Protein AF-A0A087V0Q8-F1 (afdb_monomer_lite)

pLDDT: mean 92.56, std 6.96, range [56.97, 98.06]

Organism: Stegodyphus mimosarum (NCBI:txid407821)

Sequence (64 aa):
MDPDFTDTEVREAMNKLAKGKAPGLDGLNLEILIELERIVPSALRTIFNKCLDMGHFPTAWKRA

Secondary structure (DSSP, 8-state):
-PPPPPHHHHHHHHHHSPTTPPP-TT---HHHHHHHHHHSTTHHHHHHHHHHHHT---GGGGG-

Foldseek 3Di:
DDDQDDLVNVVVVLVPDDPPDQDDVVRDDSVNVVVCCVVPPCPVSVQVRVCVVVVHDDPVVVVD

Structure (mmCIF, N/CA/C/O backbone):
data_AF-A0A087V0Q8-F1
#
_entry.id   AF-A0A087V0Q8-F1
#
loop_
_atom_site.group_PDB
_atom_site.id
_atom_site.type_symbol
_atom_site.label_atom_id
_atom_site.label_alt_id
_atom_site.label_comp_id
_atom_site.label_asym_id
_atom_site.label_entity_id
_atom_site.label_seq_id
_atom_site.pdbx_PDB_ins_code
_atom_site.Cartn_x
_atom_site.Cartn_y
_atom_site.Cartn_z
_atom_site.occupancy
_atom_site.B_iso_or_equiv
_atom_site.auth_seq_id
_atom_site.auth_comp_id
_atom_site.auth_asym_id
_atom_site.auth_atom_id
_atom_site.pdbx_PDB_model_num
ATOM 1 N N . MET A 1 1 ? 15.317 4.342 -13.647 1.00 76.94 1 MET A N 1
ATOM 2 C CA . MET A 1 1 ? 14.144 3.563 -13.218 1.00 76.94 1 MET A CA 1
ATOM 3 C C . MET A 1 1 ? 14.012 3.816 -11.738 1.00 76.94 1 MET A C 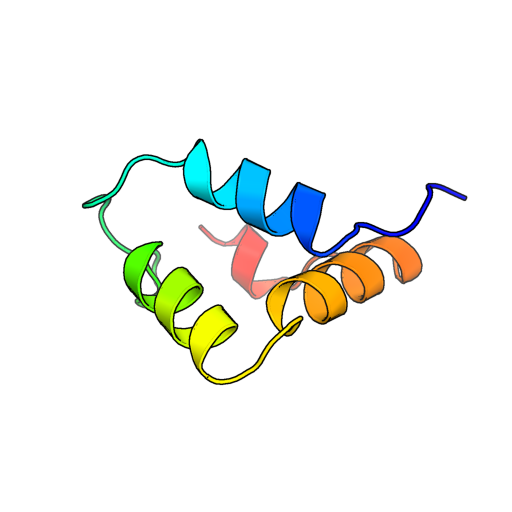1
ATOM 5 O O . MET A 1 1 ? 15.037 3.766 -11.061 1.00 76.94 1 MET A O 1
ATOM 9 N N . ASP A 1 2 ? 12.830 4.206 -11.284 1.00 91.94 2 ASP A N 1
ATOM 10 C CA . ASP A 1 2 ? 12.604 4.471 -9.864 1.00 91.94 2 ASP A CA 1
ATOM 11 C C . ASP A 1 2 ? 12.686 3.156 -9.069 1.00 91.94 2 ASP A C 1
ATOM 13 O O . ASP A 1 2 ? 12.408 2.095 -9.635 1.00 91.94 2 ASP A O 1
ATOM 17 N N . PRO A 1 3 ? 13.128 3.189 -7.801 1.00 95.75 3 PRO A N 1
ATOM 18 C CA . PRO A 1 3 ? 13.212 1.988 -6.982 1.00 95.75 3 PRO A CA 1
ATOM 19 C C . PRO A 1 3 ? 11.821 1.450 -6.630 1.00 95.75 3 PRO A C 1
ATOM 21 O O . PRO A 1 3 ? 10.877 2.215 -6.435 1.00 95.75 3 PRO A O 1
ATOM 24 N N . ASP A 1 4 ? 11.729 0.129 -6.495 1.00 97.69 4 ASP A N 1
ATOM 25 C CA . ASP A 1 4 ? 10.539 -0.567 -6.008 1.00 97.69 4 ASP A CA 1
ATOM 26 C C . ASP A 1 4 ? 10.135 -0.097 -4.605 1.00 97.69 4 ASP A C 1
ATOM 28 O O . ASP A 1 4 ? 10.983 0.074 -3.725 1.00 97.69 4 ASP A O 1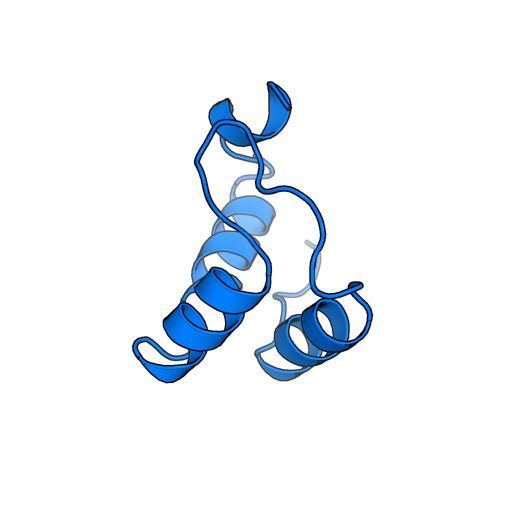
ATOM 32 N N . PHE A 1 5 ? 8.827 0.003 -4.365 1.00 98.06 5 PHE A N 1
ATOM 33 C CA . PHE A 1 5 ? 8.292 0.231 -3.029 1.00 98.06 5 PHE A CA 1
ATOM 34 C C . PHE A 1 5 ? 8.506 -0.995 -2.136 1.00 98.06 5 PHE A C 1
ATOM 36 O O . PHE A 1 5 ? 8.400 -2.149 -2.568 1.00 98.06 5 PHE A O 1
ATOM 43 N N . THR A 1 6 ? 8.730 -0.737 -0.853 1.00 97.75 6 THR A N 1
ATOM 44 C CA . THR A 1 6 ? 8.847 -1.728 0.220 1.00 97.75 6 THR A CA 1
ATOM 45 C C . THR A 1 6 ? 7.538 -1.879 1.001 1.00 97.75 6 THR A C 1
ATOM 47 O O . THR A 1 6 ? 6.689 -0.988 1.017 1.00 97.75 6 THR A O 1
ATOM 50 N N . ASP A 1 7 ? 7.371 -2.994 1.724 1.00 96.19 7 ASP A N 1
ATOM 51 C CA . ASP A 1 7 ? 6.192 -3.183 2.591 1.00 96.19 7 ASP A CA 1
ATOM 52 C C . ASP A 1 7 ? 6.133 -2.122 3.706 1.00 96.19 7 ASP A C 1
ATOM 54 O O . ASP A 1 7 ? 5.054 -1.736 4.158 1.00 96.19 7 ASP A O 1
ATOM 58 N N . THR A 1 8 ? 7.295 -1.633 4.152 1.00 96.31 8 THR A N 1
ATOM 59 C CA . THR A 1 8 ? 7.397 -0.568 5.154 1.00 96.31 8 THR A CA 1
ATOM 60 C C . THR A 1 8 ? 6.858 0.748 4.612 1.00 96.31 8 THR A C 1
ATOM 62 O O . THR A 1 8 ? 6.011 1.350 5.265 1.00 96.31 8 THR A O 1
ATOM 65 N N . GLU A 1 9 ? 7.268 1.163 3.411 1.00 97.44 9 GLU A N 1
ATOM 66 C CA . GLU A 1 9 ? 6.771 2.397 2.789 1.00 97.44 9 GLU A CA 1
ATOM 67 C C . GLU A 1 9 ? 5.258 2.354 2.580 1.00 97.44 9 GLU A C 1
ATOM 69 O O . GLU A 1 9 ? 4.561 3.318 2.897 1.00 97.44 9 GLU A O 1
ATOM 74 N N . VAL A 1 10 ? 4.729 1.215 2.121 1.00 96.81 10 VAL A N 1
ATOM 75 C CA . VAL A 1 10 ? 3.283 1.026 1.952 1.00 96.81 10 VAL A CA 1
ATOM 76 C C . VAL A 1 10 ? 2.554 1.130 3.293 1.00 96.81 10 VAL A C 1
ATOM 78 O O . VAL A 1 10 ? 1.549 1.836 3.401 1.00 96.81 10 VAL A O 1
ATOM 81 N N . ARG A 1 11 ? 3.073 0.492 4.347 1.00 95.25 11 ARG A N 1
ATOM 82 C CA . ARG A 1 11 ? 2.488 0.562 5.694 1.00 95.25 11 ARG A CA 1
ATOM 83 C C . ARG A 1 11 ? 2.531 1.976 6.270 1.00 95.25 11 ARG A C 1
ATOM 85 O O . ARG A 1 11 ? 1.545 2.439 6.838 1.00 95.25 11 ARG A O 1
ATOM 92 N N . GLU A 1 12 ? 3.653 2.671 6.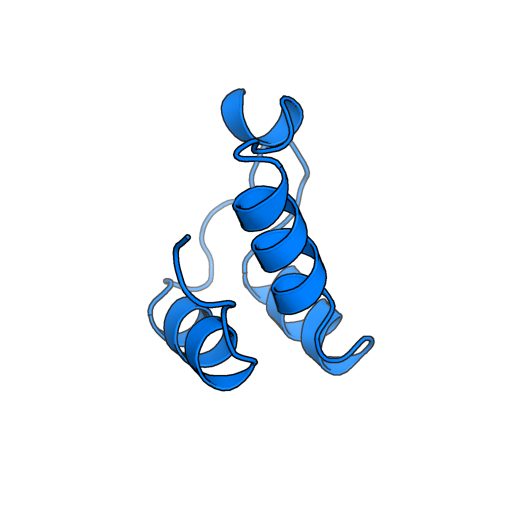127 1.00 96.25 12 GLU A N 1
ATOM 93 C CA . GLU A 1 12 ? 3.798 4.054 6.577 1.00 96.25 12 GLU A CA 1
ATOM 94 C C . GLU A 1 12 ? 2.869 5.001 5.819 1.00 96.25 12 GLU A C 1
ATOM 96 O O . GLU A 1 12 ? 2.275 5.889 6.432 1.00 96.25 12 GLU A O 1
ATOM 101 N N . ALA A 1 13 ? 2.702 4.803 4.509 1.00 95.69 13 ALA A N 1
ATOM 102 C CA . ALA A 1 13 ? 1.754 5.562 3.706 1.00 95.69 13 ALA A CA 1
ATOM 103 C C . ALA A 1 13 ? 0.316 5.345 4.194 1.00 95.69 13 ALA A C 1
ATOM 105 O O . ALA A 1 13 ? -0.392 6.320 4.439 1.00 95.69 13 ALA A O 1
ATOM 106 N N . MET A 1 14 ? -0.092 4.092 4.431 1.00 94.25 14 MET A N 1
ATOM 107 C CA . MET A 1 14 ? -1.416 3.785 4.986 1.00 94.25 14 MET A CA 1
ATOM 108 C C . MET A 1 14 ? -1.640 4.424 6.361 1.00 94.25 14 MET A C 1
ATOM 110 O O . MET A 1 14 ? -2.710 4.969 6.615 1.00 94.25 14 MET A O 1
ATOM 114 N N . ASN A 1 15 ? -0.631 4.422 7.234 1.00 93.25 15 ASN A N 1
ATOM 115 C CA . ASN A 1 15 ? -0.731 5.019 8.570 1.00 93.25 15 ASN A CA 1
ATOM 116 C C . ASN A 1 15 ? -0.898 6.547 8.555 1.00 93.25 15 ASN A C 1
ATOM 118 O O . ASN A 1 15 ? -1.396 7.114 9.526 1.00 93.25 15 ASN A O 1
ATOM 122 N N . LYS A 1 16 ? -0.489 7.222 7.473 1.00 95.88 16 LYS A N 1
ATOM 123 C CA . LYS A 1 16 ? -0.676 8.671 7.292 1.00 95.88 16 LYS A CA 1
ATOM 124 C C . LYS A 1 16 ? -2.085 9.028 6.804 1.00 95.88 16 LYS A C 1
ATOM 126 O O . LYS A 1 16 ? -2.459 10.200 6.850 1.00 95.88 16 LYS A O 1
ATOM 131 N N . LEU A 1 17 ? -2.863 8.055 6.329 1.00 93.94 17 LEU A N 1
ATOM 132 C CA . LEU A 1 17 ? -4.217 8.280 5.829 1.00 93.94 17 LEU A CA 1
ATOM 133 C C . LEU A 1 17 ? -5.231 8.345 6.979 1.00 93.94 17 LEU A C 1
ATOM 135 O O . LEU A 1 17 ? -5.169 7.595 7.953 1.00 93.94 17 LEU A O 1
ATOM 139 N N . ALA A 1 18 ? -6.201 9.251 6.854 1.00 92.38 18 ALA A N 1
ATOM 140 C CA . ALA A 1 18 ? -7.282 9.376 7.823 1.00 92.38 18 ALA A CA 1
ATOM 141 C C . ALA A 1 18 ? -8.287 8.222 7.676 1.00 92.38 18 ALA A C 1
ATOM 143 O O . ALA A 1 18 ? -8.786 7.958 6.582 1.00 92.38 18 ALA A O 1
ATOM 144 N N . LYS A 1 19 ? -8.619 7.584 8.800 1.00 92.44 19 LYS A N 1
ATOM 145 C CA . LYS A 1 19 ? -9.672 6.564 8.906 1.00 92.44 19 LYS A CA 1
ATOM 146 C C . LYS A 1 19 ? -11.072 7.175 8.819 1.00 92.44 19 LYS A C 1
ATOM 148 O O . LYS A 1 19 ? -11.240 8.381 9.017 1.00 92.44 19 LYS A O 1
ATOM 153 N N . GLY A 1 20 ? -12.076 6.343 8.540 1.00 90.75 20 GLY A N 1
ATOM 154 C CA . GLY A 1 20 ? -13.485 6.752 8.505 1.00 90.75 20 GLY A CA 1
ATOM 155 C C . GLY A 1 20 ? -13.848 7.708 7.363 1.00 90.75 20 GLY A C 1
ATOM 156 O O . GLY A 1 20 ? -14.886 8.367 7.415 1.00 90.75 20 GLY A O 1
ATOM 157 N N . LYS A 1 21 ? -12.997 7.819 6.335 1.00 91.00 21 LYS A N 1
ATOM 158 C CA . LYS A 1 21 ? -13.348 8.517 5.095 1.00 91.00 21 LYS A CA 1
ATOM 159 C C . LYS A 1 21 ? -14.377 7.694 4.321 1.00 91.00 21 LYS A C 1
ATOM 161 O O . LYS A 1 21 ? -14.361 6.466 4.375 1.00 91.00 21 LYS A O 1
ATOM 166 N N . ALA A 1 22 ? -15.269 8.386 3.613 1.00 90.31 22 ALA A N 1
ATOM 167 C CA . ALA A 1 22 ? -16.213 7.725 2.722 1.00 90.31 22 ALA A CA 1
ATOM 168 C C . ALA A 1 22 ? -15.438 6.890 1.682 1.00 90.31 22 ALA A C 1
ATOM 170 O O . ALA A 1 22 ? -14.419 7.377 1.179 1.00 90.31 22 ALA A O 1
ATOM 171 N N . PRO A 1 23 ? -15.875 5.653 1.389 1.00 89.81 23 PRO A N 1
ATOM 172 C CA . PRO A 1 23 ? -15.233 4.825 0.377 1.00 89.81 23 PRO A CA 1
ATOM 173 C C . PRO A 1 23 ? -15.357 5.460 -1.012 1.00 89.81 23 PRO A C 1
ATOM 175 O O . PRO A 1 23 ? -16.253 6.273 -1.261 1.00 89.81 23 PRO A O 1
ATOM 178 N N . GLY A 1 24 ? -14.475 5.054 -1.926 1.00 83.94 24 GLY A N 1
ATOM 179 C CA . GLY A 1 24 ? -14.624 5.373 -3.344 1.00 83.94 24 GLY A CA 1
ATOM 180 C C . GLY A 1 24 ? -15.867 4.716 -3.957 1.00 83.94 24 GLY A C 1
ATOM 181 O O . GLY A 1 24 ? -16.588 3.955 -3.308 1.00 83.94 24 GLY A O 1
ATOM 182 N N . LEU A 1 25 ? -16.103 4.963 -5.251 1.00 85.94 25 LEU A N 1
ATOM 183 C CA . LEU A 1 25 ? -17.178 4.301 -6.012 1.00 85.94 25 LEU A CA 1
ATOM 184 C C . LEU A 1 25 ? -17.033 2.768 -6.058 1.00 85.94 25 LEU A C 1
ATOM 186 O O . LEU A 1 25 ? -17.996 2.066 -6.349 1.00 85.94 25 LEU A O 1
ATOM 190 N N . ASP A 1 26 ? -15.834 2.260 -5.774 1.00 86.19 26 ASP A N 1
ATOM 191 C CA . ASP A 1 26 ? -15.513 0.838 -5.659 1.00 86.19 26 ASP A CA 1
ATOM 192 C C . ASP A 1 26 ? -15.870 0.229 -4.290 1.00 86.19 26 ASP A C 1
ATOM 194 O O . ASP A 1 26 ? -15.769 -0.984 -4.115 1.00 86.19 26 ASP A O 1
ATOM 198 N N . GLY A 1 27 ? -16.299 1.044 -3.321 1.00 90.19 27 GLY A N 1
ATOM 199 C CA . GLY A 1 27 ? -16.628 0.596 -1.969 1.00 90.19 27 GLY A CA 1
ATOM 200 C C .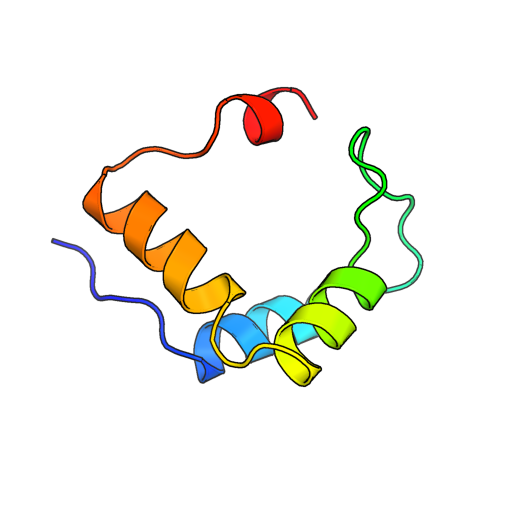 GLY A 1 27 ? -15.411 0.306 -1.085 1.00 90.19 27 GLY A C 1
ATOM 201 O O . GLY A 1 27 ? -15.593 -0.122 0.055 1.0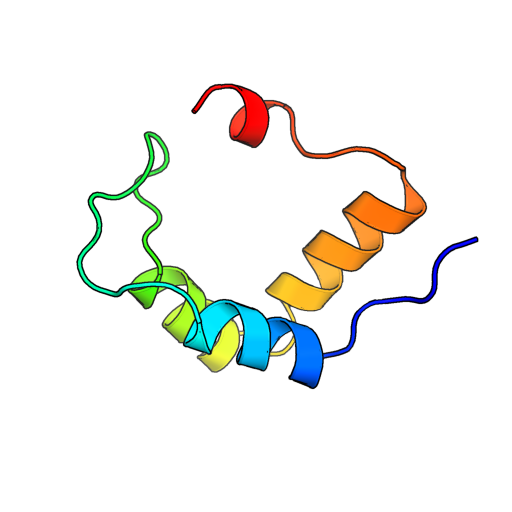0 90.19 27 GLY A O 1
ATOM 202 N N . LEU A 1 28 ? -14.184 0.544 -1.563 1.00 90.62 28 LEU A N 1
ATOM 203 C CA . LEU A 1 28 ? -12.969 0.304 -0.791 1.00 90.62 28 LEU A CA 1
ATOM 204 C C . LEU A 1 28 ? -12.654 1.519 0.091 1.00 90.62 28 LEU A C 1
ATOM 206 O O . LEU A 1 28 ? -12.577 2.656 -0.376 1.00 90.62 28 LEU A O 1
ATOM 210 N N . ASN A 1 29 ? -12.454 1.273 1.385 1.00 93.75 29 ASN A N 1
ATOM 211 C CA . ASN A 1 29 ? -11.937 2.249 2.342 1.00 93.75 29 ASN A CA 1
ATOM 212 C C . ASN A 1 29 ? -10.603 1.771 2.936 1.00 93.75 29 ASN A C 1
ATOM 214 O O . ASN A 1 29 ? -10.160 0.644 2.700 1.00 93.75 29 ASN A O 1
ATOM 218 N N . LEU A 1 30 ? -9.952 2.642 3.709 1.00 95.12 30 LEU A N 1
ATOM 219 C CA . LEU A 1 30 ? -8.649 2.357 4.310 1.00 95.12 30 LEU A CA 1
ATOM 220 C C . LEU A 1 30 ? -8.684 1.109 5.203 1.00 95.12 30 LEU A C 1
ATOM 222 O O . LEU A 1 30 ? -7.738 0.330 5.212 1.00 95.12 30 LEU A O 1
ATOM 226 N N . GLU A 1 31 ? -9.772 0.902 5.935 1.00 95.69 31 GLU A N 1
ATOM 227 C CA . GLU A 1 31 ? -9.962 -0.237 6.827 1.00 95.69 31 GLU A CA 1
ATOM 228 C C . GLU A 1 31 ? -9.978 -1.566 6.057 1.00 95.69 31 GLU A C 1
ATOM 230 O O . GLU A 1 31 ? -9.322 -2.518 6.476 1.00 95.69 31 GLU A O 1
ATOM 235 N N . ILE A 1 32 ? -10.638 -1.616 4.895 1.00 95.19 32 ILE A N 1
ATOM 236 C CA . ILE A 1 32 ? -10.610 -2.787 4.006 1.00 95.19 32 ILE A CA 1
ATOM 237 C C . ILE A 1 32 ? -9.192 -3.039 3.484 1.00 95.19 32 ILE A C 1
ATOM 239 O O . ILE A 1 32 ? -8.759 -4.188 3.443 1.00 95.19 32 ILE A O 1
ATOM 243 N N . LEU A 1 33 ? -8.449 -1.991 3.112 1.00 94.94 33 LEU A N 1
ATOM 244 C CA . LEU A 1 33 ? -7.068 -2.134 2.633 1.00 94.94 33 LEU A CA 1
ATOM 245 C C . LEU A 1 33 ? -6.123 -2.650 3.731 1.00 94.94 33 LEU A C 1
ATOM 247 O O . LEU A 1 33 ? -5.262 -3.484 3.458 1.00 94.94 33 LEU A O 1
ATOM 251 N N . ILE A 1 34 ? -6.315 -2.209 4.978 1.00 95.06 34 ILE A N 1
ATOM 252 C CA . ILE A 1 34 ? -5.569 -2.714 6.139 1.00 95.06 34 ILE A CA 1
ATOM 253 C C . ILE A 1 34 ? -5.861 -4.204 6.363 1.00 95.06 34 ILE A C 1
ATOM 255 O O . ILE A 1 34 ? -4.933 -4.989 6.563 1.00 95.06 34 ILE A O 1
ATOM 259 N N . GLU A 1 35 ? -7.131 -4.612 6.307 1.00 96.06 35 GLU A N 1
ATOM 260 C CA . GLU A 1 35 ? -7.510 -6.022 6.453 1.00 96.06 35 GLU A CA 1
ATOM 261 C C . GLU A 1 35 ? -7.012 -6.884 5.288 1.00 96.06 35 GLU A C 1
ATOM 263 O O . GLU A 1 35 ? -6.552 -8.005 5.511 1.00 96.06 35 GLU A O 1
ATOM 268 N N . LEU A 1 36 ? -7.031 -6.357 4.060 1.00 95.56 36 LEU A N 1
ATOM 269 C CA . LEU A 1 36 ? -6.449 -7.021 2.896 1.00 95.56 36 LEU A CA 1
ATOM 270 C C . LEU A 1 36 ? -4.968 -7.316 3.125 1.00 95.56 36 LEU A C 1
ATOM 272 O O . LEU A 1 36 ? -4.555 -8.456 2.955 1.00 95.56 36 LEU A O 1
ATOM 276 N N . GLU A 1 37 ? -4.186 -6.325 3.547 1.00 94.38 37 GLU A N 1
ATOM 277 C CA . GLU A 1 37 ? -2.748 -6.489 3.778 1.00 94.38 37 GLU A CA 1
ATOM 278 C C . GLU A 1 37 ? -2.454 -7.448 4.950 1.00 94.38 37 GLU A C 1
ATOM 280 O O . GLU A 1 37 ? -1.426 -8.124 4.972 1.00 94.38 37 GLU A O 1
ATOM 285 N N . ARG A 1 38 ? -3.379 -7.566 5.915 1.00 94.50 38 ARG A N 1
ATOM 286 C CA . ARG A 1 38 ? -3.301 -8.558 7.000 1.00 94.50 38 ARG A CA 1
ATOM 287 C C . ARG A 1 38 ? -3.553 -9.987 6.507 1.00 94.50 38 ARG A C 1
ATOM 289 O O . ARG A 1 38 ? -2.924 -10.915 7.011 1.00 94.50 38 ARG A O 1
ATOM 296 N N . ILE A 1 39 ? -4.495 -10.177 5.581 1.00 97.25 39 ILE A N 1
ATOM 297 C CA . ILE A 1 39 ? -4.882 -11.499 5.050 1.00 97.25 39 ILE A CA 1
ATOM 298 C C . ILE A 1 39 ? -3.933 -11.944 3.932 1.00 97.25 39 ILE A C 1
ATOM 300 O O . ILE A 1 39 ? -3.583 -13.120 3.845 1.00 97.25 39 ILE A O 1
ATOM 304 N N . VAL A 1 40 ? -3.514 -11.005 3.086 1.00 96.75 40 VAL A N 1
ATOM 305 C CA . VAL A 1 40 ? -2.638 -11.211 1.932 1.00 96.75 40 VAL A CA 1
ATOM 306 C C . VAL A 1 40 ? -1.467 -10.228 2.031 1.00 96.75 40 VAL A C 1
ATOM 308 O O . VAL A 1 40 ? -1.523 -9.137 1.457 1.00 96.75 40 VAL A O 1
ATOM 311 N N . PRO A 1 41 ? -0.399 -10.594 2.760 1.00 94.25 41 PRO A N 1
ATOM 312 C CA . PRO A 1 41 ? 0.773 -9.742 2.898 1.00 94.25 41 PRO A CA 1
ATOM 313 C C . PRO A 1 41 ? 1.372 -9.357 1.543 1.00 94.25 41 PRO A C 1
ATOM 315 O O . PRO A 1 41 ? 1.437 -10.175 0.622 1.00 94.25 41 PRO A O 1
ATOM 318 N N . SER A 1 42 ? 1.833 -8.114 1.443 1.00 96.12 42 SER A N 1
ATOM 319 C CA . SER A 1 42 ? 2.422 -7.490 0.258 1.00 96.12 42 SER A CA 1
ATOM 320 C C . SER A 1 42 ? 1.478 -7.301 -0.932 1.00 96.12 42 SER A C 1
ATOM 322 O O . SER A 1 42 ? 1.951 -6.913 -2.004 1.00 96.12 42 SER A O 1
ATOM 324 N N . ALA A 1 43 ? 0.167 -7.529 -0.789 1.00 97.00 43 ALA A N 1
ATOM 325 C CA . ALA A 1 43 ? -0.786 -7.359 -1.886 1.00 97.00 43 ALA A CA 1
ATOM 326 C C . ALA A 1 43 ? -0.707 -5.947 -2.482 1.00 97.00 43 ALA A C 1
ATOM 328 O O . ALA A 1 43 ? -0.577 -5.784 -3.700 1.00 97.00 43 ALA A O 1
ATOM 329 N N . LEU A 1 44 ? -0.718 -4.927 -1.621 1.00 96.69 44 LEU A N 1
ATOM 330 C CA . LEU A 1 44 ? -0.660 -3.535 -2.058 1.00 96.69 44 LEU A CA 1
ATOM 331 C C . LEU A 1 44 ? 0.703 -3.188 -2.661 1.00 96.69 44 LEU A C 1
ATOM 333 O O . LEU A 1 44 ? 0.749 -2.609 -3.747 1.00 96.69 44 LEU A O 1
ATOM 337 N N . ARG A 1 45 ? 1.809 -3.623 -2.036 1.00 97.88 45 ARG A N 1
ATOM 338 C CA . ARG A 1 45 ? 3.166 -3.443 -2.587 1.00 97.88 45 ARG A CA 1
ATOM 339 C C . ARG A 1 45 ? 3.271 -4.019 -3.996 1.00 97.88 45 ARG A C 1
ATOM 341 O O . ARG A 1 45 ? 3.759 -3.351 -4.901 1.00 97.88 45 ARG A O 1
ATOM 348 N N . THR A 1 46 ? 2.787 -5.242 -4.207 1.00 98.00 46 THR A N 1
ATOM 349 C CA . THR A 1 46 ? 2.832 -5.895 -5.519 1.00 98.00 46 THR A CA 1
ATOM 350 C C . THR A 1 46 ? 2.030 -5.128 -6.568 1.00 98.00 46 THR A C 1
ATOM 352 O O . THR A 1 46 ? 2.490 -5.000 -7.702 1.00 98.00 46 THR A O 1
ATOM 355 N N . ILE A 1 47 ? 0.851 -4.605 -6.221 1.00 96.38 47 ILE A N 1
ATOM 356 C CA . ILE A 1 47 ? 0.052 -3.795 -7.151 1.00 96.38 47 ILE A CA 1
ATOM 357 C C . ILE A 1 47 ? 0.778 -2.486 -7.482 1.00 96.38 47 ILE A C 1
ATOM 359 O O . ILE A 1 47 ? 0.860 -2.117 -8.655 1.00 96.38 47 ILE A O 1
ATOM 363 N N . PHE A 1 48 ? 1.334 -1.802 -6.482 1.00 96.62 48 PHE A N 1
ATOM 364 C CA . PHE A 1 48 ? 2.021 -0.528 -6.684 1.00 96.62 48 PHE A CA 1
ATOM 365 C C . PHE A 1 48 ? 3.312 -0.675 -7.492 1.00 96.62 48 PHE A C 1
ATOM 367 O O . PHE A 1 48 ? 3.502 0.093 -8.433 1.00 96.62 48 PHE A O 1
ATOM 374 N N . ASN A 1 49 ? 4.138 -1.693 -7.229 1.00 97.75 49 ASN A N 1
ATOM 375 C CA . ASN A 1 49 ? 5.352 -1.937 -8.022 1.00 97.75 49 ASN A CA 1
ATOM 376 C C . ASN A 1 49 ? 5.015 -2.323 -9.465 1.00 97.75 49 ASN A C 1
ATOM 378 O O . ASN A 1 49 ? 5.689 -1.880 -10.386 1.00 97.75 49 ASN A O 1
ATOM 382 N N . LYS A 1 50 ? 3.917 -3.056 -9.702 1.00 96.94 50 LYS A N 1
ATOM 383 C CA . LYS A 1 50 ? 3.428 -3.285 -11.071 1.00 96.94 50 LYS A CA 1
ATOM 384 C C . LYS A 1 50 ? 3.022 -1.984 -11.761 1.00 96.94 50 LYS A C 1
ATOM 386 O O . LYS A 1 50 ? 3.317 -1.807 -12.937 1.00 96.94 50 LYS A O 1
ATOM 391 N N . CYS A 1 51 ? 2.346 -1.076 -11.056 1.00 96.69 51 CYS A N 1
ATOM 392 C CA . CYS A 1 51 ? 2.003 0.231 -11.621 1.00 96.69 51 CYS A CA 1
ATOM 393 C C . CYS A 1 51 ? 3.258 1.052 -11.951 1.00 96.69 51 CYS A C 1
ATOM 395 O O . CYS A 1 51 ? 3.280 1.720 -12.984 1.00 96.69 51 CYS A O 1
ATOM 397 N N . LEU A 1 52 ? 4.283 0.984 -11.094 1.00 96.62 52 LEU A N 1
ATOM 398 C CA . LEU A 1 52 ? 5.565 1.662 -11.279 1.00 96.62 52 LEU A CA 1
ATOM 399 C C . LEU A 1 52 ? 6.316 1.123 -12.502 1.00 96.62 52 LEU A C 1
ATOM 401 O O . LEU A 1 52 ? 6.679 1.902 -13.378 1.00 96.62 52 LEU A O 1
ATOM 405 N N . ASP A 1 53 ? 6.468 -0.198 -12.597 1.00 96.50 53 ASP A N 1
ATOM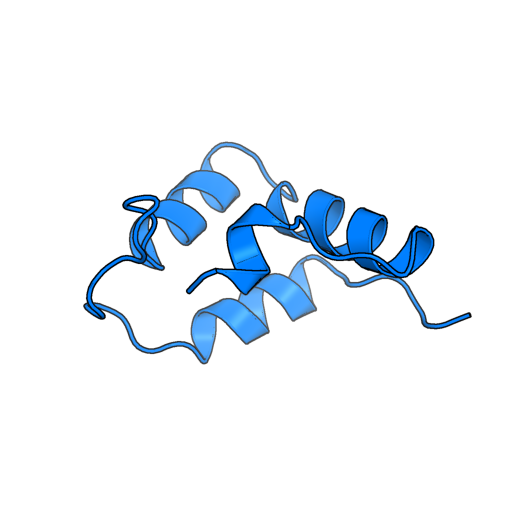 406 C CA . ASP A 1 53 ? 7.134 -0.883 -13.711 1.00 96.50 53 ASP A CA 1
ATOM 407 C C . ASP A 1 53 ? 6.439 -0.608 -15.054 1.00 96.50 53 ASP A C 1
ATOM 409 O O . ASP A 1 53 ? 7.077 -0.251 -16.044 1.00 96.50 53 ASP A O 1
ATOM 413 N N . MET A 1 54 ? 5.103 -0.671 -15.077 1.00 95.06 54 MET A N 1
ATOM 414 C CA . MET A 1 54 ? 4.317 -0.378 -16.279 1.00 95.06 54 MET A CA 1
ATOM 415 C C . MET A 1 54 ? 4.199 1.124 -16.591 1.00 95.06 54 MET A C 1
ATOM 417 O O . MET A 1 54 ? 3.682 1.480 -17.652 1.00 95.06 54 MET A O 1
ATOM 421 N N . GLY A 1 55 ? 4.573 2.014 -15.664 1.00 94.81 55 GLY A N 1
ATOM 422 C CA . GLY A 1 55 ? 4.289 3.451 -15.759 1.00 94.81 55 GLY A CA 1
ATOM 423 C C . GLY A 1 55 ? 2.790 3.766 -15.885 1.00 94.81 55 GLY A C 1
ATOM 424 O O . GLY A 1 55 ? 2.403 4.749 -16.523 1.00 94.81 55 GLY A O 1
ATOM 425 N N . HIS A 1 56 ? 1.921 2.910 -15.336 1.00 93.75 56 HIS A N 1
ATOM 426 C CA . HIS A 1 56 ? 0.479 2.960 -15.566 1.00 93.75 56 HIS A CA 1
ATOM 427 C C . HIS A 1 56 ? -0.332 2.598 -14.321 1.00 93.75 56 HIS A C 1
ATOM 429 O O . HIS A 1 56 ? -0.171 1.527 -13.744 1.00 93.75 56 HIS A O 1
ATOM 435 N N . PHE A 1 57 ? -1.297 3.455 -13.979 1.00 92.50 57 PHE A N 1
ATOM 436 C CA . PHE A 1 57 ? -2.320 3.160 -12.974 1.00 92.50 57 PHE A CA 1
ATOM 437 C C . PHE A 1 57 ? -3.606 2.640 -13.620 1.00 92.50 57 PHE A C 1
ATOM 439 O O . PHE A 1 57 ? -4.005 3.192 -14.655 1.00 92.50 57 PHE A O 1
ATOM 446 N N . PRO A 1 58 ? -4.312 1.681 -12.985 1.00 90.06 58 PRO A N 1
ATOM 447 C CA . PRO A 1 58 ? -5.597 1.185 -13.461 1.00 90.06 58 PRO A CA 1
ATOM 448 C C . PRO A 1 58 ? -6.564 2.316 -13.813 1.00 90.06 58 PRO A C 1
ATOM 450 O O . PRO A 1 58 ? -6.762 3.255 -13.043 1.00 90.06 58 PRO A O 1
ATOM 453 N N . THR A 1 59 ? -7.223 2.215 -14.970 1.00 88.31 59 THR A N 1
ATOM 454 C CA . THR A 1 59 ? -8.160 3.258 -15.429 1.00 88.31 59 THR A CA 1
ATOM 455 C C . THR A 1 59 ? -9.318 3.465 -14.450 1.00 88.31 59 THR A C 1
ATOM 457 O O . THR A 1 59 ? -9.791 4.588 -14.302 1.00 88.31 59 THR A O 1
ATOM 460 N N . ALA A 1 60 ? -9.744 2.412 -13.745 1.00 83.00 60 ALA A N 1
ATOM 461 C CA . ALA A 1 60 ? -10.782 2.495 -12.719 1.00 83.00 60 ALA A CA 1
ATOM 462 C C . ALA A 1 60 ? -10.428 3.481 -11.590 1.00 83.00 60 ALA A C 1
ATOM 464 O O . ALA A 1 60 ? -11.311 4.177 -11.106 1.00 83.00 60 ALA A O 1
ATOM 465 N N . TRP A 1 61 ? -9.146 3.607 -11.230 1.00 85.25 61 TRP A N 1
ATOM 466 C CA . TRP A 1 61 ? -8.690 4.499 -10.156 1.00 85.25 61 TRP A CA 1
ATOM 467 C C . TRP A 1 61 ? -8.672 5.976 -10.567 1.00 85.25 61 TRP A C 1
ATOM 469 O O . TRP A 1 61 ? -8.686 6.853 -9.715 1.00 85.25 61 TRP A O 1
ATOM 479 N N . LYS A 1 62 ? -8.658 6.266 -11.874 1.00 78.62 62 LYS A N 1
ATOM 480 C CA . LYS A 1 62 ? -8.652 7.637 -12.417 1.00 78.62 62 LYS A CA 1
ATOM 481 C C . LYS A 1 62 ? -10.052 8.237 -12.574 1.00 78.62 62 LYS A C 1
ATOM 483 O O . LYS A 1 62 ? -10.177 9.355 -13.057 1.00 78.62 62 LYS A O 1
ATOM 488 N N . ARG A 1 63 ? -11.097 7.465 -12.265 1.00 70.69 63 ARG A N 1
ATOM 489 C CA . ARG A 1 63 ? -12.508 7.866 -12.398 1.00 70.69 63 ARG A CA 1
ATOM 490 C C . ARG A 1 63 ? -13.134 8.296 -11.064 1.00 70.69 63 ARG A C 1
ATOM 492 O O . ARG A 1 63 ? -14.350 8.456 -11.017 1.00 70.69 63 ARG A O 1
ATOM 499 N N . ALA A 1 64 ? -12.317 8.417 -10.017 1.00 56.97 64 ALA A N 1
ATOM 500 C CA . ALA A 1 64 ? -12.698 8.936 -8.708 1.00 56.97 64 ALA A CA 1
ATOM 501 C C . ALA A 1 64 ? -12.679 10.470 -8.686 1.00 56.97 64 ALA A C 1
ATOM 503 O O . ALA A 1 64 ? -11.807 11.052 -9.372 1.00 56.97 64 ALA A O 1
#

Radius of gyration: 12.34 Å; chains: 1; bounding box: 31×21×25 Å